Protein AF-X1P2M6-F1 (afdb_monomer_lite)

Organism: NCBI:txid412755

Secondary structure (DSSP, 8-state):
---HHHHHHHTT---TTHHHHHHHHHHHHHHHHHHTT--TTTHHHHTTTBHHHHHHHHHHSTTSS--HHHHHHHHHHHHHTTSS-S-BTGGG------HHHHHHHHHTTSS--SSS---TTTTTSHHHHHHHHHHHHHHHHHHHHHHHHHHTTTS-SSGGGGHHHHHHHHHHH--

Radius of gyration: 18.53 Å; chains: 1; bounding box: 40×42×56 Å

Structure (mmCIF, N/CA/C/O backbone):
data_AF-X1P2M6-F1
#
_entry.id   AF-X1P2M6-F1
#
loop_
_atom_site.group_PDB
_atom_site.id
_atom_site.type_symbol
_atom_site.label_atom_id
_atom_site.label_alt_id
_atom_site.label_comp_id
_atom_site.label_asym_id
_atom_site.label_entity_id
_atom_site.label_seq_id
_atom_site.pdbx_PDB_ins_code
_atom_site.Cartn_x
_atom_site.Cartn_y
_atom_site.Cartn_z
_atom_site.occupancy
_atom_site.B_iso_or_equiv
_atom_site.auth_seq_id
_atom_site.auth_comp_id
_atom_site.auth_asym_id
_atom_site.auth_atom_id
_atom_site.pdbx_PDB_model_num
ATOM 1 N N . THR A 1 1 ? -7.599 13.795 31.840 1.00 40.47 1 THR A N 1
ATOM 2 C CA . THR A 1 1 ? -6.166 13.653 32.187 1.00 40.47 1 THR A CA 1
ATOM 3 C C . THR A 1 1 ? -5.430 13.905 30.901 1.00 40.47 1 THR A C 1
ATOM 5 O O . THR A 1 1 ? -5.280 12.997 30.097 1.00 40.47 1 THR A O 1
ATOM 8 N N . ASP A 1 2 ? -5.144 15.176 30.647 1.00 54.00 2 ASP A N 1
ATOM 9 C CA . ASP A 1 2 ? -4.974 15.712 29.296 1.00 54.00 2 ASP A CA 1
ATOM 10 C C . ASP A 1 2 ? -3.592 16.338 29.163 1.00 54.00 2 ASP A C 1
ATOM 12 O O . ASP A 1 2 ? -3.440 17.555 29.206 1.00 54.00 2 ASP A O 1
ATOM 16 N N . ASP A 1 3 ? -2.580 15.487 28.997 1.00 65.00 3 ASP A N 1
ATOM 17 C CA . ASP A 1 3 ? -1.254 15.926 28.556 1.00 65.00 3 ASP A CA 1
ATOM 18 C C . ASP A 1 3 ? -0.838 15.193 27.266 1.00 65.00 3 ASP A C 1
ATOM 20 O O . ASP A 1 3 ? -0.034 14.251 27.286 1.00 65.00 3 ASP A O 1
ATOM 24 N N . PRO A 1 4 ? -1.407 15.602 26.114 1.00 62.38 4 PRO A N 1
ATOM 25 C CA . PRO A 1 4 ? -1.004 15.095 24.806 1.00 62.38 4 PRO A CA 1
ATOM 26 C C . PRO A 1 4 ? 0.477 15.360 24.521 1.00 62.38 4 PRO A C 1
ATOM 28 O O . PRO A 1 4 ? 1.123 14.596 23.807 1.00 62.38 4 PRO A O 1
ATOM 31 N N . GLU A 1 5 ? 1.027 16.440 25.074 1.00 60.69 5 GLU A N 1
ATOM 32 C CA . GLU A 1 5 ? 2.401 16.867 24.835 1.00 60.69 5 GLU A CA 1
ATOM 33 C C . GLU A 1 5 ? 3.398 15.948 25.557 1.00 60.69 5 GLU A C 1
ATOM 35 O O . GLU A 1 5 ? 4.386 15.507 24.961 1.00 60.69 5 GLU A O 1
ATOM 40 N N . GLY A 1 6 ? 3.078 15.541 26.787 1.00 68.69 6 GLY A N 1
ATOM 41 C CA . GLY A 1 6 ? 3.794 14.511 27.537 1.00 68.69 6 GLY A CA 1
ATOM 42 C C . GLY A 1 6 ? 3.795 13.148 26.840 1.00 68.69 6 GLY A C 1
ATOM 43 O O . GLY A 1 6 ? 4.843 12.500 26.761 1.00 68.69 6 GLY A O 1
ATOM 44 N N . PHE A 1 7 ? 2.668 12.740 26.247 1.00 69.56 7 PHE A N 1
ATOM 45 C CA . PHE A 1 7 ? 2.575 11.497 25.469 1.00 69.56 7 PHE A CA 1
ATOM 46 C C . PHE A 1 7 ? 3.445 11.534 24.202 1.00 69.56 7 PHE A C 1
ATOM 48 O O . PHE A 1 7 ? 4.173 10.588 23.893 1.00 69.56 7 PHE A O 1
ATOM 55 N N . LEU A 1 8 ? 3.438 12.658 23.486 1.00 56.84 8 LEU A N 1
ATOM 56 C CA . LEU A 1 8 ? 4.229 12.837 22.266 1.00 56.84 8 LEU A CA 1
ATOM 57 C C . LEU A 1 8 ? 5.735 12.913 22.556 1.00 56.84 8 LEU A C 1
ATOM 59 O O . LEU A 1 8 ? 6.550 12.430 21.765 1.00 56.84 8 LEU A O 1
ATOM 63 N N . LYS A 1 9 ? 6.113 13.461 23.715 1.00 63.53 9 LYS A N 1
ATOM 64 C CA . LYS A 1 9 ? 7.497 13.472 24.202 1.00 63.53 9 LYS A CA 1
ATOM 65 C C . LYS A 1 9 ? 7.972 12.073 24.603 1.00 63.53 9 LYS A C 1
ATOM 67 O O . LYS A 1 9 ? 9.102 11.711 24.277 1.00 63.53 9 LYS A O 1
ATOM 72 N N . PHE A 1 10 ? 7.110 11.276 25.238 1.00 69.62 10 PHE A N 1
ATOM 73 C CA . PHE A 1 10 ? 7.381 9.871 25.564 1.00 69.62 10 PHE A CA 1
ATOM 74 C C . PHE A 1 10 ? 7.663 9.019 24.313 1.00 69.62 10 PHE A C 1
ATOM 76 O O . PHE A 1 10 ? 8.576 8.199 24.325 1.00 69.62 10 PHE A O 1
ATOM 83 N N . LEU A 1 11 ? 6.965 9.272 23.200 1.00 64.38 11 LEU A N 1
ATOM 84 C CA . LEU A 1 11 ? 7.175 8.577 21.920 1.00 64.38 11 LEU A CA 1
ATOM 85 C C . LEU A 1 11 ? 8.480 8.958 21.181 1.00 64.38 11 LEU A C 1
ATOM 87 O O . LEU A 1 11 ? 8.712 8.491 20.066 1.00 64.38 11 LEU A O 1
ATOM 91 N N . GLY A 1 12 ? 9.348 9.794 21.768 1.00 52.03 12 GLY A N 1
ATOM 92 C CA . GLY A 1 12 ? 10.668 10.116 21.209 1.00 52.03 12 GLY A CA 1
ATOM 93 C C . GLY A 1 12 ? 10.634 11.060 20.001 1.00 52.03 12 GLY A C 1
ATOM 94 O O . GLY A 1 12 ? 11.540 11.047 19.167 1.00 52.03 12 GLY A O 1
ATOM 95 N N . ALA A 1 13 ? 9.593 11.888 19.880 1.00 56.38 13 ALA A N 1
ATOM 96 C CA . ALA A 1 13 ? 9.322 12.663 18.673 1.00 56.38 13 ALA A CA 1
ATOM 97 C C . ALA A 1 13 ? 10.243 13.881 18.424 1.00 56.38 13 ALA A C 1
ATOM 99 O O . ALA A 1 13 ? 10.024 14.583 17.444 1.00 56.38 13 ALA A O 1
ATOM 100 N N . THR A 1 14 ? 11.272 14.185 19.221 1.00 48.62 14 THR A N 1
ATOM 101 C CA . THR A 1 14 ? 11.996 15.476 19.154 1.00 48.62 14 THR A CA 1
ATOM 102 C C . THR A 1 14 ? 13.229 15.502 18.220 1.00 48.62 14 THR A C 1
ATOM 104 O O . THR A 1 14 ? 14.366 15.384 18.669 1.00 48.62 14 THR A O 1
ATOM 107 N N . ARG A 1 15 ? 13.021 15.775 16.914 1.00 52.34 15 ARG A N 1
ATOM 108 C CA . ARG A 1 15 ? 13.985 16.421 15.979 1.00 52.34 15 ARG A CA 1
ATOM 109 C C . ARG A 1 15 ? 13.251 17.359 14.987 1.00 52.34 15 ARG A C 1
ATOM 111 O O . ARG A 1 15 ? 12.636 16.949 14.003 1.00 52.34 15 ARG A O 1
ATOM 118 N N . LEU A 1 16 ? 13.377 18.656 15.264 1.00 51.81 16 LEU A N 1
ATOM 119 C CA . LEU A 1 16 ? 12.367 19.723 15.168 1.00 51.81 16 LEU A CA 1
ATOM 120 C C . LEU A 1 16 ? 11.790 20.165 13.800 1.00 51.81 16 LEU A C 1
ATOM 122 O O . LEU A 1 16 ? 10.883 20.988 13.819 1.00 51.81 16 LEU A O 1
ATOM 126 N N . SER A 1 17 ? 12.189 19.647 12.629 1.00 47.56 17 SER A N 1
ATOM 127 C CA . SER A 1 17 ? 11.537 20.060 11.354 1.00 47.56 17 SER A CA 1
ATOM 128 C C . SER A 1 17 ? 10.546 19.033 10.797 1.00 47.56 17 SER A C 1
ATOM 130 O O . SER A 1 17 ? 9.481 19.400 10.298 1.00 47.56 17 SER A O 1
ATOM 132 N N . GLN A 1 18 ? 10.837 17.735 10.941 1.00 52.25 18 GLN A N 1
ATOM 133 C CA . GLN A 1 18 ? 9.869 16.667 10.662 1.00 52.25 18 GLN A CA 1
ATOM 134 C C . GLN A 1 18 ? 8.918 16.428 11.842 1.00 52.25 18 GLN A C 1
ATOM 136 O O . GLN A 1 18 ? 7.812 15.931 11.630 1.00 52.25 18 GLN A O 1
ATOM 141 N N . THR A 1 19 ? 9.317 16.805 13.063 1.00 57.00 19 THR A N 1
ATOM 142 C CA . THR A 1 19 ? 8.502 16.667 14.277 1.00 57.00 19 THR A CA 1
ATOM 143 C C . THR A 1 19 ? 7.183 17.423 14.189 1.00 57.00 19 THR A C 1
ATOM 145 O O . THR A 1 19 ? 6.156 16.820 14.468 1.00 57.00 19 THR A O 1
ATOM 148 N N . ASN A 1 20 ? 7.175 18.683 13.734 1.00 68.00 20 ASN A N 1
ATOM 149 C CA . ASN A 1 20 ? 5.938 19.477 13.693 1.00 68.00 20 ASN A CA 1
ATOM 150 C C . ASN A 1 20 ? 4.899 18.889 12.730 1.00 68.00 20 ASN A C 1
ATOM 152 O O . ASN A 1 20 ? 3.767 18.658 13.131 1.00 68.00 20 ASN A O 1
ATOM 156 N N . LYS A 1 21 ? 5.295 18.511 11.506 1.00 83.00 21 LYS A N 1
ATOM 157 C CA . LYS A 1 21 ? 4.362 17.888 10.547 1.00 83.00 21 LYS A CA 1
ATOM 158 C C . LYS A 1 21 ? 3.822 16.546 11.037 1.00 83.00 21 LYS A C 1
ATOM 160 O O . LYS A 1 21 ? 2.651 16.250 10.847 1.00 83.00 21 LYS A O 1
ATOM 165 N N . ARG A 1 22 ? 4.667 15.713 11.654 1.00 83.12 22 ARG A N 1
ATOM 166 C CA . ARG A 1 22 ? 4.229 14.419 12.205 1.00 83.12 22 ARG A CA 1
ATOM 167 C C . ARG A 1 22 ? 3.306 14.598 13.408 1.00 83.12 22 ARG A C 1
ATOM 169 O O . ARG A 1 22 ? 2.390 13.802 13.574 1.00 83.12 22 ARG A O 1
ATOM 176 N N . LEU A 1 23 ? 3.536 15.634 14.210 1.00 87.00 23 LEU A N 1
ATOM 177 C CA . LEU A 1 23 ? 2.675 16.007 15.325 1.00 87.00 23 LEU A CA 1
ATOM 178 C C . LEU A 1 23 ? 1.310 16.494 14.825 1.00 87.00 23 LEU A C 1
ATOM 180 O O . LEU A 1 23 ? 0.291 16.055 15.350 1.00 87.00 23 LEU A O 1
ATOM 184 N N . ASP A 1 24 ? 1.282 17.291 13.755 1.00 89.62 24 ASP A N 1
ATOM 185 C CA . ASP A 1 24 ? 0.040 17.686 13.083 1.00 89.62 24 ASP A CA 1
ATOM 186 C C . ASP A 1 24 ? -0.696 16.471 12.506 1.00 89.62 24 ASP A C 1
ATOM 188 O O . ASP A 1 24 ? -1.893 16.319 12.728 1.00 89.62 24 ASP A O 1
ATOM 192 N N . PHE A 1 25 ? 0.013 15.557 11.832 1.00 93.00 25 PHE A N 1
ATOM 193 C CA . PHE A 1 25 ? -0.577 14.317 11.315 1.00 93.00 25 PHE A CA 1
ATOM 194 C C . PHE A 1 25 ? -1.187 13.466 12.431 1.00 93.00 25 PHE A C 1
ATOM 196 O O . PHE A 1 25 ? -2.312 12.992 12.293 1.00 93.00 25 PHE A O 1
ATOM 203 N N . ALA A 1 26 ? -0.470 13.297 13.546 1.00 90.31 26 ALA A N 1
ATOM 204 C CA . ALA A 1 26 ? -0.955 12.549 14.701 1.00 90.31 26 ALA A CA 1
ATOM 205 C C . ALA A 1 26 ? -2.177 13.225 15.340 1.00 90.31 26 ALA A C 1
ATOM 207 O O . ALA A 1 26 ? -3.152 12.547 15.655 1.00 90.31 26 ALA A O 1
ATOM 208 N N . ARG A 1 27 ? -2.156 14.557 15.478 1.00 92.50 27 ARG A N 1
ATOM 209 C CA . ARG A 1 27 ? -3.279 15.341 16.006 1.00 92.50 27 ARG A CA 1
ATOM 210 C C . ARG A 1 27 ? -4.513 15.225 15.116 1.00 92.50 27 ARG A C 1
ATOM 212 O O . ARG A 1 27 ? -5.594 14.955 15.622 1.00 92.50 27 ARG A O 1
ATOM 219 N N . ASN A 1 28 ? -4.355 15.375 13.804 1.00 93.81 28 ASN A N 1
ATOM 220 C CA . ASN A 1 28 ? -5.467 15.255 12.860 1.00 93.81 28 ASN A CA 1
ATOM 221 C C . ASN A 1 28 ? -5.988 13.820 12.793 1.00 93.81 28 ASN A C 1
ATOM 223 O O . ASN A 1 28 ? -7.193 13.617 12.706 1.00 93.81 28 ASN A O 1
ATOM 227 N N . GLY A 1 29 ? -5.102 12.827 12.914 1.00 92.75 29 GLY A N 1
ATOM 228 C CA . GLY A 1 29 ? -5.498 11.431 13.063 1.00 92.75 29 GLY A CA 1
ATOM 229 C C . GLY A 1 29 ? -6.333 11.207 14.320 1.00 92.75 29 GLY A C 1
ATOM 230 O O . GLY A 1 29 ? -7.393 10.600 14.241 1.00 92.75 29 GLY A O 1
ATOM 231 N N . ALA A 1 30 ? -5.914 11.750 15.465 1.00 92.62 30 ALA A N 1
ATOM 232 C CA . ALA A 1 30 ? -6.690 11.675 16.700 1.00 92.62 30 ALA A CA 1
ATOM 233 C C . ALA A 1 30 ? -8.051 12.381 16.569 1.00 92.62 30 ALA A C 1
ATOM 235 O O . ALA A 1 30 ? -9.066 11.814 16.963 1.00 92.62 30 ALA A O 1
ATOM 236 N N . ASN A 1 31 ? -8.095 13.567 15.956 1.00 93.94 31 ASN A N 1
ATOM 237 C CA . ASN A 1 31 ? -9.343 14.292 15.701 1.00 93.94 31 ASN A CA 1
ATOM 238 C C . ASN A 1 31 ? -10.287 13.505 14.790 1.00 93.94 31 ASN A C 1
ATOM 240 O O . ASN A 1 31 ? -11.461 13.386 15.112 1.00 93.94 31 ASN A O 1
ATOM 244 N N . PHE A 1 32 ? -9.775 12.892 13.721 1.00 94.44 32 PHE A N 1
ATOM 245 C CA . PHE A 1 32 ? -10.561 12.016 12.856 1.00 94.44 32 PHE A CA 1
ATOM 246 C C . PHE A 1 32 ? -11.221 10.878 13.647 1.00 94.44 32 PHE A C 1
ATOM 248 O O . PHE A 1 32 ? -12.402 10.598 13.452 1.00 94.44 32 PHE A O 1
ATOM 255 N N . LEU A 1 33 ? -10.495 10.249 14.576 1.00 94.25 33 LEU A N 1
ATOM 256 C CA . LEU A 1 33 ? -11.058 9.210 15.443 1.00 94.25 33 LEU A CA 1
ATOM 257 C C . LEU A 1 33 ? -12.135 9.779 16.389 1.00 94.25 33 LEU A C 1
ATOM 259 O O . LEU A 1 33 ? -13.229 9.224 16.495 1.00 94.25 33 LEU A O 1
ATOM 263 N N . LEU A 1 34 ? -11.852 10.911 17.041 1.00 94.06 34 LEU A N 1
ATOM 264 C CA . LEU A 1 34 ? -12.745 11.542 18.020 1.00 94.06 34 LEU A CA 1
ATOM 265 C C . LEU A 1 34 ? -14.044 12.069 17.394 1.00 94.06 34 LEU A C 1
ATOM 267 O O . LEU A 1 34 ? -15.125 11.815 17.924 1.00 94.06 34 LEU A O 1
ATOM 271 N N . GLU A 1 35 ? -13.954 12.771 16.266 1.00 93.56 35 GLU A N 1
ATOM 272 C CA . GLU A 1 35 ? -15.102 13.343 15.551 1.00 93.56 35 GLU A CA 1
ATOM 273 C C . GLU A 1 35 ? -16.061 12.253 15.061 1.00 93.56 35 GLU A C 1
ATOM 275 O O . GLU A 1 35 ? -17.280 12.413 15.140 1.00 93.56 35 GLU A O 1
ATOM 280 N N . ASN A 1 36 ? -15.515 11.112 14.635 1.00 92.56 36 ASN A N 1
ATOM 281 C CA . ASN A 1 36 ? -16.294 9.954 14.201 1.00 92.56 36 ASN A CA 1
ATOM 282 C C . ASN A 1 36 ? -16.627 8.982 15.351 1.00 92.56 36 ASN A C 1
ATOM 284 O O . ASN A 1 36 ? -17.243 7.945 15.111 1.00 92.56 36 ASN A O 1
ATOM 288 N N . LYS A 1 37 ? -16.266 9.324 16.599 1.00 93.94 37 LYS A N 1
ATOM 289 C CA . LYS A 1 37 ? -16.523 8.539 17.823 1.00 93.94 37 LYS A CA 1
ATOM 290 C C . LYS A 1 37 ? -16.073 7.079 17.719 1.00 93.94 37 LYS A C 1
ATOM 292 O O . LYS A 1 37 ? -16.786 6.175 18.154 1.00 93.94 37 LYS A O 1
ATOM 297 N N . LEU A 1 38 ? -14.901 6.860 17.139 1.00 93.19 38 LEU A N 1
ATOM 298 C CA . LEU A 1 38 ? -14.364 5.535 16.854 1.00 93.19 38 LEU A CA 1
ATOM 299 C C . LEU A 1 38 ? -12.931 5.405 17.372 1.00 93.19 38 LEU A C 1
ATOM 301 O O . LEU A 1 38 ? -12.212 6.392 17.516 1.00 93.19 38 LEU A O 1
ATOM 305 N N . SER A 1 39 ? -12.505 4.184 17.676 1.00 90.44 39 SER A N 1
ATOM 306 C CA . SER A 1 39 ? -11.095 3.864 17.888 1.00 90.44 39 SER A CA 1
ATOM 307 C C . SER A 1 39 ? -10.443 3.420 16.574 1.00 90.44 39 SER A C 1
ATOM 309 O O . SER A 1 39 ? -11.111 3.193 15.565 1.00 90.44 39 SER A O 1
ATOM 311 N N . ALA A 1 40 ? -9.114 3.280 16.560 1.00 86.38 40 ALA A N 1
ATOM 312 C CA . ALA A 1 40 ? -8.399 2.865 15.353 1.00 86.38 40 ALA A CA 1
ATOM 313 C C . ALA A 1 40 ? -8.818 1.469 14.848 1.00 86.38 40 ALA A C 1
ATOM 315 O O . ALA A 1 40 ? -8.760 1.219 13.645 1.00 86.38 40 ALA A O 1
ATOM 316 N N . VAL A 1 41 ? -9.254 0.567 15.738 1.00 91.81 41 VAL A N 1
ATOM 317 C CA . VAL A 1 41 ? -9.722 -0.769 15.336 1.00 91.81 41 VAL A CA 1
ATOM 318 C C . VAL A 1 41 ? -11.103 -0.717 14.676 1.00 91.81 41 VAL A C 1
ATOM 320 O O . VAL A 1 41 ? -11.336 -1.463 13.729 1.00 91.81 41 VAL A O 1
ATOM 323 N N . ASP A 1 42 ? -11.946 0.242 15.069 1.00 94.94 42 ASP A N 1
ATOM 324 C CA . ASP A 1 42 ? -13.328 0.400 14.589 1.00 94.94 42 ASP A CA 1
ATOM 325 C C . ASP A 1 42 ? -13.417 1.053 13.195 1.00 94.94 42 ASP A C 1
ATOM 327 O O . ASP A 1 42 ? -14.494 1.133 12.602 1.00 94.94 42 ASP A O 1
ATOM 331 N N . ILE A 1 43 ? -12.295 1.529 12.636 1.00 96.31 43 ILE A N 1
ATOM 332 C CA . ILE A 1 43 ? -12.252 2.144 11.296 1.00 96.31 43 ILE A CA 1
ATOM 333 C C . ILE A 1 43 ? -12.826 1.189 10.239 1.00 96.31 43 ILE A C 1
ATOM 335 O O . ILE A 1 43 ? -13.554 1.628 9.346 1.00 96.31 43 ILE A O 1
ATOM 339 N N . ALA A 1 44 ? -12.528 -0.112 10.334 1.00 96.94 44 ALA A N 1
ATOM 340 C CA . ALA A 1 44 ? -13.065 -1.095 9.397 1.00 96.94 44 ALA A CA 1
ATOM 341 C C . ALA A 1 44 ? -14.598 -1.156 9.456 1.00 96.94 44 ALA A C 1
ATOM 343 O O . ALA A 1 44 ? -15.242 -1.113 8.407 1.00 96.94 44 ALA A O 1
ATOM 344 N N . ASP A 1 45 ? -15.187 -1.178 10.654 1.00 96.38 45 ASP A N 1
ATOM 345 C CA . ASP A 1 45 ? -16.642 -1.169 10.842 1.00 96.38 45 ASP A CA 1
ATOM 346 C C . ASP A 1 45 ? -17.276 0.108 10.290 1.00 96.38 45 ASP A C 1
ATOM 348 O O . ASP A 1 45 ? -18.253 0.046 9.537 1.00 96.38 45 ASP A O 1
ATOM 352 N N . TYR A 1 46 ? -16.676 1.262 10.592 1.00 96.88 46 TYR A N 1
ATOM 353 C CA . TYR A 1 46 ? -17.140 2.566 10.121 1.00 96.88 46 TYR A CA 1
ATOM 354 C C . TYR A 1 46 ? -17.241 2.632 8.589 1.00 96.88 46 TYR A C 1
ATOM 356 O O . TYR A 1 46 ? -18.227 3.123 8.035 1.00 96.88 46 TYR A O 1
ATOM 364 N N . PHE A 1 47 ? -16.270 2.045 7.889 1.00 97.25 47 PHE A N 1
ATOM 365 C CA . PHE A 1 47 ? -16.254 1.948 6.428 1.00 97.25 47 PHE A CA 1
ATOM 366 C C . PHE A 1 47 ? -16.872 0.647 5.886 1.00 97.25 47 PHE A C 1
ATOM 368 O O . PHE A 1 47 ? -16.605 0.261 4.747 1.00 97.25 47 PHE A O 1
ATOM 375 N N . LYS A 1 48 ? -17.737 -0.028 6.659 1.00 97.25 48 LYS A N 1
ATOM 376 C CA . LYS A 1 48 ? -18.498 -1.228 6.241 1.00 97.25 48 LYS A CA 1
ATOM 377 C C . LYS A 1 48 ? -17.617 -2.380 5.742 1.00 97.25 48 LYS A C 1
ATOM 379 O O . LYS A 1 48 ? -18.029 -3.145 4.859 1.00 97.25 48 LYS A O 1
ATOM 384 N N . HIS A 1 49 ? -16.423 -2.486 6.321 1.00 97.56 49 HIS A N 1
ATOM 385 C CA . HIS A 1 49 ? -15.364 -3.426 5.967 1.00 97.56 49 HIS A CA 1
ATOM 386 C C . HIS A 1 49 ? -14.927 -3.307 4.504 1.00 97.56 49 HIS A C 1
ATOM 388 O 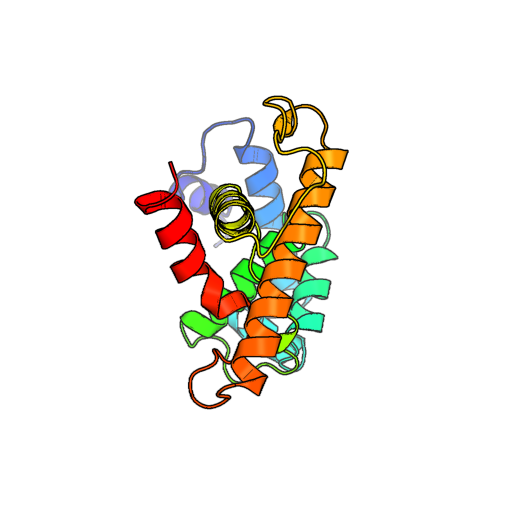O . HIS A 1 49 ? -14.523 -4.296 3.910 1.00 97.56 49 HIS A O 1
ATOM 394 N N . ASP A 1 50 ? -15.016 -2.130 3.885 1.00 98.50 50 ASP A N 1
ATOM 395 C CA . ASP A 1 50 ? -14.585 -1.926 2.501 1.00 98.50 50 ASP A CA 1
ATOM 396 C C . ASP A 1 50 ? -13.190 -1.292 2.441 1.00 98.50 50 ASP A C 1
ATOM 398 O O . ASP A 1 50 ? -12.994 -0.139 2.827 1.00 98.50 50 ASP A O 1
ATOM 402 N N . ALA A 1 51 ? -12.211 -2.042 1.932 1.00 98.19 51 ALA A N 1
ATOM 403 C CA . ALA A 1 51 ? -10.821 -1.603 1.873 1.00 98.19 51 ALA A CA 1
ATOM 404 C C . ALA A 1 51 ? -10.627 -0.334 1.023 1.00 98.19 51 ALA A C 1
ATOM 406 O O . ALA A 1 51 ? -9.776 0.497 1.344 1.00 98.19 51 ALA A O 1
ATOM 407 N N . VAL A 1 52 ? -11.423 -0.154 -0.036 1.00 98.12 52 VAL A N 1
ATOM 408 C CA . VAL A 1 52 ? -11.359 1.032 -0.899 1.00 98.12 52 VAL A CA 1
ATOM 409 C C . VAL A 1 52 ? -11.905 2.249 -0.162 1.00 98.12 52 VAL A C 1
ATOM 411 O O . VAL A 1 52 ? -11.263 3.297 -0.171 1.00 98.12 52 VAL A O 1
ATOM 414 N N . LEU A 1 53 ? -13.028 2.101 0.547 1.00 98.25 53 LEU A N 1
ATOM 415 C CA . LEU A 1 53 ? -13.592 3.196 1.342 1.00 98.25 53 LEU A CA 1
ATOM 416 C C . LEU A 1 53 ? -12.675 3.594 2.503 1.00 98.25 53 LEU A C 1
ATOM 418 O O . LEU A 1 53 ? -12.505 4.786 2.746 1.00 98.25 53 LEU A O 1
ATOM 422 N N . ILE A 1 54 ? -12.037 2.625 3.172 1.00 98.00 54 ILE A N 1
ATOM 423 C CA . ILE A 1 54 ? -11.030 2.906 4.208 1.00 98.00 54 ILE A CA 1
ATOM 424 C C . ILE A 1 54 ? -9.876 3.711 3.605 1.00 98.00 54 ILE A C 1
ATOM 426 O O . ILE A 1 54 ? -9.499 4.751 4.144 1.00 98.00 54 ILE A O 1
ATOM 430 N N . ARG A 1 55 ? -9.319 3.257 2.474 1.00 97.69 55 ARG A N 1
ATOM 431 C CA . ARG A 1 55 ? -8.205 3.936 1.800 1.00 97.69 55 ARG A CA 1
ATOM 432 C C . ARG A 1 55 ? -8.572 5.372 1.452 1.00 97.69 55 ARG A C 1
ATOM 434 O O . ARG A 1 55 ? -7.826 6.288 1.789 1.00 97.69 55 ARG A O 1
ATOM 441 N N . ASP A 1 56 ? -9.707 5.561 0.789 1.00 97.50 56 ASP A N 1
ATOM 442 C CA . ASP A 1 56 ? -10.140 6.871 0.318 1.00 97.50 56 ASP A CA 1
ATOM 443 C C . ASP A 1 56 ? -10.483 7.788 1.501 1.00 97.50 56 ASP A C 1
ATOM 445 O O . ASP A 1 56 ? -10.129 8.964 1.485 1.00 97.50 56 ASP A O 1
ATOM 449 N N . GLY A 1 57 ? -11.074 7.247 2.571 1.00 96.44 57 GLY A N 1
ATOM 450 C CA . GLY A 1 57 ? -11.306 7.963 3.824 1.00 96.44 57 GLY A CA 1
ATOM 451 C C . GLY A 1 57 ? -10.013 8.467 4.465 1.00 96.44 57 GLY A C 1
ATOM 452 O O . GLY A 1 57 ? -9.923 9.640 4.815 1.00 96.44 57 GLY A O 1
ATOM 453 N N . LEU A 1 58 ? -8.984 7.618 4.557 1.00 96.06 58 LEU A N 1
ATOM 454 C CA . LEU A 1 58 ? -7.680 7.993 5.115 1.00 96.06 58 LEU A CA 1
ATOM 455 C C . LEU A 1 58 ? -6.941 9.021 4.248 1.00 96.06 58 LEU A C 1
ATOM 457 O O . LEU A 1 58 ? -6.324 9.937 4.785 1.00 96.06 58 LEU A O 1
ATOM 461 N N . VAL A 1 59 ? -6.983 8.869 2.920 1.00 95.94 59 VAL A N 1
ATOM 462 C CA . VAL A 1 59 ? -6.302 9.768 1.970 1.00 95.94 59 VAL A CA 1
ATOM 463 C C . VAL A 1 59 ? -6.972 11.140 1.906 1.00 95.94 59 VAL A C 1
ATOM 465 O O . VAL A 1 59 ? -6.279 12.152 1.827 1.00 95.94 59 VAL A O 1
ATOM 468 N N . ASN A 1 60 ? -8.305 11.184 1.948 1.00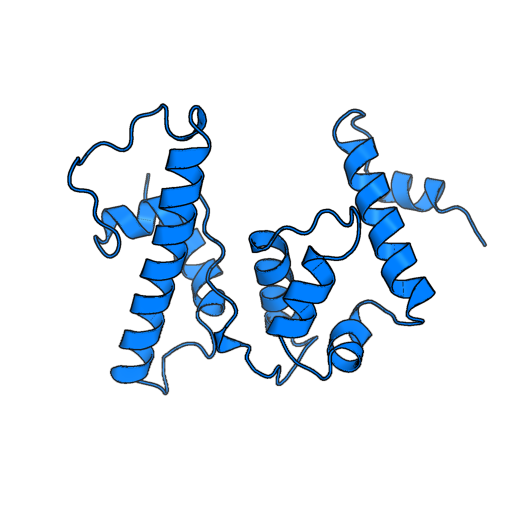 95.56 60 ASN A N 1
ATOM 469 C CA . ASN A 1 60 ? -9.061 12.434 1.871 1.00 95.56 60 ASN A CA 1
ATOM 470 C C . ASN A 1 60 ? -9.162 13.152 3.222 1.00 95.56 60 ASN A C 1
ATOM 472 O O . ASN A 1 60 ? -9.553 14.321 3.262 1.00 95.56 60 ASN A O 1
ATOM 476 N N . ALA A 1 61 ? -8.813 12.483 4.325 1.00 92.94 61 ALA A N 1
ATOM 477 C CA . ALA A 1 61 ? -8.824 13.106 5.633 1.00 92.94 61 ALA A CA 1
ATOM 478 C C . ALA A 1 61 ? -7.774 14.235 5.716 1.00 92.94 61 ALA A C 1
ATOM 480 O O . ALA A 1 61 ? -6.596 14.023 5.390 1.00 92.94 61 ALA A O 1
ATOM 481 N N . PRO A 1 62 ? -8.163 15.446 6.159 1.00 89.19 62 PRO A N 1
ATOM 482 C CA . PRO A 1 62 ? -7.298 16.614 6.081 1.00 89.19 62 PRO A CA 1
ATOM 483 C C . PRO A 1 62 ? -6.007 16.423 6.872 1.00 89.19 62 PRO A C 1
ATOM 485 O O . PRO A 1 62 ? -6.021 16.246 8.088 1.00 89.19 62 PRO A O 1
ATOM 488 N N . ASN A 1 63 ? -4.872 16.512 6.175 1.00 89.62 63 ASN A N 1
ATOM 489 C CA . ASN A 1 63 ? -3.548 16.597 6.787 1.00 89.62 63 ASN A CA 1
ATOM 490 C C . ASN A 1 63 ? -3.274 15.488 7.835 1.00 89.62 63 ASN A C 1
ATOM 492 O O . ASN A 1 63 ? -2.642 15.744 8.857 1.00 89.62 63 ASN A O 1
ATOM 496 N N . MET A 1 64 ? -3.734 14.254 7.584 1.00 92.06 64 MET A N 1
ATOM 497 C CA . MET A 1 64 ? -3.414 13.062 8.396 1.00 92.06 64 MET A CA 1
ATOM 498 C C . MET A 1 64 ? -2.110 12.368 7.970 1.00 92.06 64 MET A C 1
ATOM 500 O O . MET A 1 64 ? -1.689 11.377 8.563 1.00 92.06 64 MET A O 1
ATOM 504 N N . GLY A 1 65 ? -1.451 12.871 6.923 1.00 90.38 65 GLY A N 1
ATOM 505 C CA . GLY A 1 65 ? -0.179 12.328 6.442 1.00 90.38 65 GLY A CA 1
ATOM 506 C C . GLY A 1 65 ? -0.292 11.024 5.650 1.00 90.38 65 GLY A C 1
ATOM 507 O O . GLY A 1 65 ? 0.745 10.425 5.331 1.00 90.38 65 GLY A O 1
ATOM 508 N N . TYR A 1 66 ? -1.514 10.600 5.317 1.00 92.62 66 TYR A N 1
ATOM 509 C CA . TYR A 1 66 ? -1.788 9.498 4.404 1.00 92.62 66 TYR A CA 1
ATOM 510 C C . TYR A 1 66 ? -1.777 9.984 2.956 1.00 92.62 66 TYR A C 1
ATOM 512 O O . TYR A 1 66 ? -2.582 10.808 2.544 1.00 92.62 66 TYR A O 1
ATOM 520 N N . GLY A 1 67 ? -0.856 9.430 2.172 1.00 91.56 67 GLY A N 1
ATOM 521 C CA . GLY A 1 67 ? -1.023 9.316 0.726 1.00 91.56 67 GLY A CA 1
ATOM 522 C C . GLY A 1 67 ? -1.462 7.896 0.374 1.00 91.56 67 GLY A C 1
ATOM 523 O O . GLY A 1 67 ? -1.405 7.004 1.226 1.00 91.56 67 GLY A O 1
ATOM 524 N N . PHE A 1 68 ? -1.820 7.668 -0.889 1.00 91.38 68 PHE A N 1
ATOM 525 C CA . PHE A 1 68 ? -2.326 6.382 -1.387 1.00 91.38 68 PHE A CA 1
ATOM 526 C C . PHE A 1 68 ? -1.459 5.188 -0.955 1.00 91.38 68 PHE A C 1
ATOM 528 O O . PHE A 1 68 ? -1.952 4.217 -0.385 1.00 91.38 68 PHE A O 1
ATOM 535 N N . LYS A 1 69 ? -0.133 5.316 -1.112 1.00 90.56 69 LYS A N 1
ATOM 536 C CA . LYS A 1 69 ? 0.847 4.307 -0.689 1.00 90.56 69 LYS A CA 1
ATOM 537 C C . LYS A 1 69 ? 0.734 3.956 0.797 1.00 90.56 69 LYS A C 1
ATOM 539 O O . LYS A 1 69 ? 0.658 2.785 1.153 1.00 90.56 69 LYS A O 1
ATOM 544 N N . LYS A 1 70 ? 0.729 4.963 1.674 1.00 92.69 70 LYS A N 1
ATOM 545 C CA . LYS A 1 70 ? 0.684 4.747 3.128 1.00 92.69 70 LYS A CA 1
ATOM 546 C C . LYS A 1 70 ? -0.650 4.164 3.575 1.00 92.69 70 LYS A C 1
ATOM 548 O O . LYS A 1 70 ? -0.659 3.340 4.480 1.00 92.69 70 LYS A O 1
ATOM 553 N N . ALA A 1 71 ? -1.748 4.572 2.940 1.00 95.56 71 ALA A N 1
ATOM 554 C CA . ALA A 1 71 ? -3.066 4.023 3.228 1.00 95.56 71 ALA A CA 1
ATOM 555 C C . ALA A 1 71 ? -3.121 2.530 2.864 1.00 95.56 71 ALA A C 1
ATOM 557 O O . ALA A 1 71 ? -3.518 1.718 3.694 1.00 95.56 71 ALA A O 1
ATOM 558 N N . ASN A 1 72 ? -2.612 2.151 1.686 1.00 95.38 72 ASN A N 1
ATOM 559 C CA . ASN A 1 72 ? -2.515 0.745 1.285 1.00 95.38 72 ASN A CA 1
ATOM 560 C C . ASN A 1 72 ? -1.633 -0.074 2.239 1.00 95.38 72 ASN A C 1
ATOM 562 O O . ASN A 1 72 ? -2.028 -1.166 2.640 1.00 95.38 72 ASN A O 1
ATOM 566 N N . MET A 1 73 ? -0.467 0.456 2.635 1.00 94.50 73 MET A N 1
ATOM 567 C CA . MET A 1 73 ? 0.412 -0.206 3.610 1.00 94.50 73 MET A CA 1
ATOM 568 C C . MET A 1 73 ? -0.291 -0.414 4.953 1.00 94.50 73 MET A C 1
ATOM 570 O O . MET A 1 73 ? -0.231 -1.507 5.502 1.00 94.50 73 MET A O 1
ATOM 574 N N . PHE A 1 74 ? -0.994 0.603 5.455 1.00 95.44 74 PHE A N 1
ATOM 575 C CA . PHE A 1 74 ? -1.718 0.503 6.717 1.00 95.44 74 PHE A CA 1
ATOM 576 C C . PHE A 1 74 ? -2.832 -0.549 6.657 1.00 95.44 74 PHE A C 1
ATOM 578 O O . PHE A 1 74 ? -2.890 -1.418 7.519 1.00 95.44 74 PHE A O 1
ATOM 585 N N . ILE A 1 75 ? -3.657 -0.545 5.604 1.00 96.88 75 ILE A N 1
ATOM 586 C CA . ILE A 1 75 ? -4.717 -1.551 5.418 1.00 96.88 75 ILE A CA 1
ATOM 587 C C . ILE A 1 75 ? -4.122 -2.962 5.326 1.00 96.88 75 ILE A C 1
ATOM 589 O O . ILE A 1 75 ? -4.608 -3.880 5.986 1.00 96.88 75 ILE A O 1
ATOM 593 N N . ARG A 1 76 ? -3.046 -3.140 4.548 1.00 95.62 76 ARG A N 1
ATOM 594 C CA . ARG A 1 76 ? -2.312 -4.411 4.452 1.00 95.62 76 ARG A CA 1
ATOM 595 C C . ARG A 1 76 ? -1.859 -4.891 5.829 1.00 95.62 76 ARG A C 1
ATOM 597 O O . ARG A 1 76 ? -2.021 -6.073 6.120 1.00 95.62 76 ARG A O 1
ATOM 604 N N . ASP A 1 77 ? -1.290 -4.003 6.640 1.00 95.12 77 ASP A N 1
ATOM 605 C CA . ASP A 1 77 ? -0.741 -4.339 7.956 1.00 95.12 77 ASP A CA 1
ATOM 606 C C . ASP A 1 77 ? -1.844 -4.722 8.944 1.00 95.12 77 ASP A C 1
ATOM 608 O O . ASP A 1 77 ? -1.724 -5.737 9.623 1.00 95.12 77 ASP A O 1
ATOM 612 N N . MET A 1 78 ? -2.966 -4.000 8.951 1.00 96.38 78 MET A N 1
ATOM 613 C CA . MET A 1 78 ? -4.115 -4.330 9.801 1.00 96.38 78 MET A CA 1
ATOM 614 C C . MET A 1 78 ? -4.724 -5.697 9.467 1.00 96.38 78 MET A C 1
ATOM 616 O O . MET A 1 78 ? -5.110 -6.435 10.373 1.00 96.38 78 MET A O 1
ATOM 620 N N . VAL A 1 79 ? -4.763 -6.070 8.184 1.00 95.50 79 VAL A N 1
ATOM 621 C CA . VAL A 1 79 ? -5.155 -7.426 7.766 1.00 95.50 79 VAL A CA 1
ATOM 622 C C . VAL A 1 79 ? -4.072 -8.447 8.121 1.00 95.50 79 VAL A C 1
ATOM 624 O O . VAL A 1 79 ? -4.381 -9.557 8.533 1.00 95.50 79 VAL A O 1
ATOM 627 N N . ALA A 1 80 ? -2.790 -8.101 7.973 1.00 93.31 80 ALA A N 1
ATOM 628 C CA . ALA A 1 80 ? -1.685 -9.010 8.271 1.00 93.31 80 ALA A CA 1
ATOM 629 C C . ALA A 1 80 ? -1.531 -9.345 9.752 1.00 93.31 80 ALA A C 1
ATOM 631 O O . ALA A 1 80 ? -1.035 -10.424 10.065 1.00 93.31 80 ALA A O 1
ATOM 632 N N . PHE A 1 81 ? -1.940 -8.432 10.626 1.00 94.31 81 PHE A N 1
ATOM 633 C CA . PHE A 1 81 ? -1.968 -8.620 12.070 1.00 94.31 81 PHE A CA 1
ATOM 634 C C . PHE A 1 81 ? -3.307 -9.176 12.574 1.00 94.31 81 PHE A C 1
ATOM 636 O O . PHE A 1 81 ? -3.548 -9.152 13.777 1.00 94.31 81 PHE A O 1
ATOM 643 N N . ASP A 1 82 ? -4.179 -9.641 11.671 1.00 94.81 82 ASP A N 1
ATOM 644 C CA . ASP A 1 82 ? -5.503 -10.198 11.972 1.00 94.81 82 ASP A CA 1
ATOM 645 C C . ASP A 1 82 ? -6.442 -9.247 12.743 1.00 94.81 82 ASP A C 1
ATOM 647 O O . ASP A 1 82 ? -7.438 -9.688 13.323 1.00 94.81 82 ASP A O 1
ATOM 651 N N . VAL A 1 83 ? -6.165 -7.935 12.711 1.00 96.62 83 VAL A N 1
ATOM 652 C CA . VAL A 1 83 ? -6.993 -6.898 13.348 1.00 96.62 83 VAL A CA 1
ATOM 653 C C . VAL A 1 83 ? -8.235 -6.611 12.509 1.00 96.62 83 VAL A C 1
ATOM 655 O O . VAL A 1 83 ? -9.333 -6.492 13.046 1.00 96.62 83 VAL A O 1
ATOM 658 N N . TRP A 1 84 ? -8.075 -6.519 11.187 1.00 96.25 84 TRP A N 1
ATOM 659 C CA . TRP A 1 84 ? -9.183 -6.352 10.246 1.00 96.25 84 TRP A CA 1
ATOM 660 C C . TRP A 1 84 ? -9.336 -7.603 9.396 1.00 96.25 84 TRP A C 1
ATOM 662 O O . TRP A 1 84 ? -8.490 -7.915 8.560 1.00 96.25 84 TRP A O 1
ATOM 672 N N . GLN A 1 85 ? -10.434 -8.319 9.600 1.00 93.00 85 GLN A N 1
ATOM 673 C CA . GLN A 1 85 ? -10.708 -9.576 8.914 1.00 93.00 85 GLN A CA 1
ATOM 674 C C . GLN A 1 85 ? -11.813 -9.381 7.876 1.00 93.00 85 GLN A C 1
ATOM 676 O O . GLN A 1 85 ? -12.729 -8.594 8.079 1.00 93.00 85 GLN A O 1
ATOM 681 N N . ASN A 1 86 ? -11.750 -10.135 6.776 1.00 91.69 86 ASN A N 1
ATOM 682 C CA . ASN A 1 86 ? -12.804 -10.187 5.753 1.00 91.69 86 ASN A CA 1
ATOM 683 C C . ASN A 1 86 ? -13.145 -8.839 5.087 1.00 91.69 86 ASN A C 1
ATOM 685 O O . ASN A 1 86 ? -14.303 -8.589 4.743 1.00 91.69 86 ASN A O 1
ATOM 689 N N . LEU A 1 87 ? -12.140 -7.987 4.851 1.00 97.25 87 LEU A N 1
ATOM 690 C CA . LEU A 1 87 ? -12.346 -6.743 4.110 1.00 97.25 87 LEU A CA 1
ATOM 691 C C . LEU A 1 87 ? -12.819 -7.016 2.670 1.00 97.25 87 LEU A C 1
ATOM 693 O O . LEU A 1 87 ? -12.173 -7.726 1.896 1.00 97.25 87 LEU A O 1
ATOM 697 N N . LYS A 1 88 ? -13.934 -6.395 2.292 1.00 98.06 88 LYS A N 1
ATOM 698 C CA . LYS A 1 88 ? -14.428 -6.303 0.917 1.00 98.06 88 LYS A CA 1
ATOM 699 C C . LYS A 1 88 ? -13.450 -5.495 0.074 1.00 98.06 88 LYS A C 1
ATOM 701 O O . LYS A 1 88 ? -12.822 -4.558 0.567 1.00 98.06 88 LYS A O 1
ATOM 706 N N . ASN A 1 89 ? -13.358 -5.845 -1.208 1.00 98.00 89 ASN A N 1
ATOM 707 C CA . ASN A 1 89 ? -12.504 -5.163 -2.183 1.00 98.00 89 ASN A CA 1
ATOM 708 C C . ASN A 1 89 ? -11.023 -5.098 -1.759 1.00 98.00 89 ASN A C 1
ATOM 710 O O . ASN A 1 89 ? -10.285 -4.212 -2.188 1.00 98.00 89 ASN A O 1
ATOM 714 N N . PHE A 1 90 ? -10.567 -6.021 -0.901 1.00 97.56 90 PHE A N 1
ATOM 715 C CA . PHE A 1 90 ? -9.180 -6.040 -0.433 1.00 97.56 90 PHE A CA 1
ATOM 716 C C . PHE A 1 90 ? -8.183 -6.315 -1.565 1.00 97.56 90 PHE A C 1
ATOM 718 O O . PHE A 1 90 ? -7.040 -5.866 -1.521 1.00 97.56 90 PHE A O 1
ATOM 725 N N . ASP A 1 91 ? -8.623 -6.982 -2.626 1.00 96.62 91 ASP A N 1
ATOM 726 C CA . ASP A 1 91 ? -7.878 -7.168 -3.867 1.00 96.62 91 ASP A CA 1
ATOM 727 C C . ASP A 1 91 ? -7.624 -5.872 -4.660 1.00 96.62 91 ASP A C 1
ATOM 729 O O . ASP A 1 91 ? -6.768 -5.831 -5.550 1.00 96.62 91 ASP A O 1
ATOM 733 N N . GLN A 1 92 ? -8.305 -4.783 -4.306 1.00 97.31 92 GLN A N 1
ATOM 734 C CA . GLN A 1 92 ? -8.053 -3.449 -4.849 1.00 97.31 92 GLN A CA 1
ATOM 735 C C . GLN A 1 92 ? -6.911 -2.713 -4.131 1.00 97.31 92 GLN A C 1
ATOM 737 O O . GLN A 1 92 ? -6.559 -1.599 -4.521 1.00 97.31 92 GLN A O 1
ATOM 742 N N . ILE A 1 93 ? -6.297 -3.328 -3.116 1.00 97.38 93 ILE A N 1
ATOM 743 C CA . ILE A 1 93 ? -5.128 -2.785 -2.420 1.00 97.38 93 ILE A CA 1
ATOM 744 C C . ILE A 1 93 ? -3.851 -3.302 -3.086 1.00 97.38 93 ILE A C 1
ATOM 746 O O . ILE A 1 93 ? -3.503 -4.476 -2.987 1.00 97.38 93 ILE A O 1
ATOM 750 N N . ASP A 1 94 ? -3.156 -2.406 -3.784 1.00 95.81 94 ASP A N 1
ATOM 751 C CA . ASP A 1 94 ? -1.932 -2.712 -4.528 1.0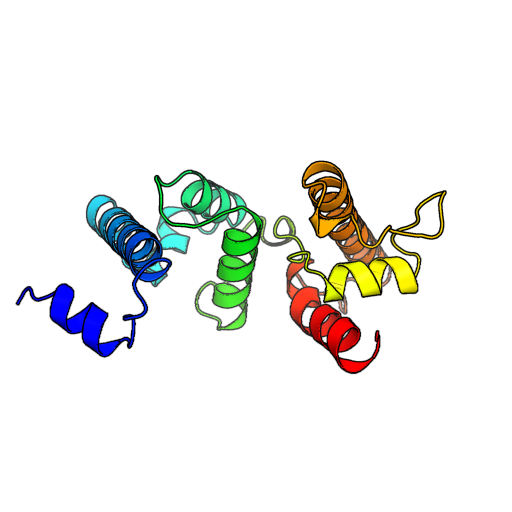0 95.81 94 ASP A CA 1
ATOM 752 C C . ASP A 1 94 ? -0.686 -2.849 -3.650 1.00 95.81 94 ASP A C 1
ATOM 754 O O . ASP A 1 94 ? -0.622 -2.326 -2.534 1.00 95.81 94 ASP A O 1
ATOM 758 N N . VAL A 1 95 ? 0.335 -3.515 -4.203 1.00 93.81 95 VAL A N 1
ATOM 759 C CA . VAL A 1 95 ? 1.708 -3.490 -3.673 1.00 93.81 95 VAL A CA 1
ATOM 760 C C . VAL A 1 95 ? 2.170 -2.040 -3.549 1.00 93.81 95 VAL A C 1
ATOM 762 O O . VAL A 1 95 ? 2.063 -1.262 -4.500 1.00 93.81 95 VAL A O 1
ATOM 765 N N . ALA A 1 96 ? 2.695 -1.672 -2.381 1.00 89.50 96 ALA A N 1
ATOM 766 C CA . ALA A 1 96 ? 3.243 -0.347 -2.164 1.00 89.50 96 ALA A CA 1
ATOM 767 C C . ALA A 1 96 ? 4.593 -0.230 -2.879 1.00 89.50 96 ALA A C 1
ATOM 769 O O . ALA A 1 96 ? 5.613 -0.702 -2.389 1.00 89.50 96 ALA A O 1
ATOM 770 N N . SER A 1 97 ? 4.605 0.429 -4.035 1.00 84.12 97 SER A N 1
ATOM 771 C CA . SER A 1 97 ? 5.836 0.615 -4.796 1.00 84.12 97 SER A CA 1
ATOM 772 C C . SER A 1 97 ? 6.834 1.503 -4.032 1.00 84.12 97 SER A C 1
ATOM 774 O O . SER A 1 97 ? 6.495 2.522 -3.428 1.00 84.12 97 SER A O 1
ATOM 776 N N . ASP A 1 98 ? 8.078 1.049 -3.969 1.00 84.62 98 ASP A N 1
ATOM 777 C CA . ASP A 1 98 ? 9.252 1.680 -3.380 1.00 84.62 98 ASP A CA 1
ATOM 778 C C . ASP A 1 98 ? 10.477 1.361 -4.247 1.00 84.62 98 ASP A C 1
ATOM 780 O O . ASP A 1 98 ? 10.399 0.587 -5.200 1.00 84.62 98 ASP A O 1
ATOM 784 N N . ILE A 1 99 ? 11.638 1.927 -3.914 1.00 84.75 99 ILE A N 1
ATOM 785 C CA . ILE A 1 99 ? 12.845 1.713 -4.720 1.00 84.75 99 ILE A CA 1
ATOM 786 C C . ILE A 1 99 ? 13.205 0.225 -4.891 1.00 84.75 99 ILE A C 1
ATOM 788 O O . ILE A 1 99 ? 13.677 -0.163 -5.956 1.00 84.75 99 ILE A O 1
ATOM 792 N N . ASN A 1 100 ? 12.953 -0.625 -3.891 1.00 88.12 100 ASN A N 1
ATOM 793 C CA . ASN A 1 100 ? 13.312 -2.044 -3.934 1.00 88.12 100 ASN A CA 1
ATOM 794 C C . ASN A 1 100 ? 12.361 -2.829 -4.844 1.00 88.12 100 ASN A C 1
ATOM 796 O O . ASN A 1 100 ? 12.798 -3.615 -5.683 1.00 88.12 100 ASN A O 1
ATOM 800 N N . THR A 1 101 ? 11.061 -2.584 -4.711 1.00 90.31 101 THR A N 1
ATOM 801 C CA . THR A 1 101 ? 10.019 -3.212 -5.533 1.00 90.31 101 THR A CA 1
ATOM 802 C C . THR A 1 101 ? 10.058 -2.717 -6.983 1.00 90.31 101 THR A C 1
ATOM 804 O O . THR A 1 101 ? 9.860 -3.523 -7.892 1.00 90.31 101 THR A O 1
ATOM 807 N N . MET A 1 102 ? 10.399 -1.444 -7.227 1.00 89.38 102 MET A N 1
ATOM 808 C CA . MET A 1 102 ? 10.644 -0.897 -8.572 1.00 89.38 102 MET A CA 1
ATOM 809 C C . MET A 1 102 ? 11.879 -1.528 -9.222 1.00 89.38 102 MET A C 1
ATOM 811 O O . MET A 1 102 ? 11.804 -2.006 -10.354 1.00 89.38 102 MET A O 1
ATOM 815 N N . LYS A 1 103 ? 13.015 -1.571 -8.506 1.00 87.75 103 LYS A N 1
ATOM 816 C CA . LYS A 1 103 ? 14.244 -2.231 -8.982 1.00 87.75 103 LYS A CA 1
ATOM 817 C C . LYS A 1 103 ? 13.970 -3.675 -9.376 1.00 87.75 103 LYS A C 1
ATOM 819 O O . LYS A 1 103 ? 14.373 -4.107 -10.456 1.00 87.75 103 LYS A O 1
ATOM 824 N N . LEU A 1 104 ? 13.269 -4.404 -8.510 1.00 91.94 104 LEU A N 1
ATOM 825 C CA . LEU A 1 104 ? 12.910 -5.789 -8.762 1.00 91.94 104 LEU A CA 1
ATOM 826 C C . LEU A 1 104 ? 12.022 -5.913 -10.007 1.00 91.94 104 LEU A C 1
ATOM 828 O O . LEU A 1 104 ? 12.324 -6.743 -10.857 1.00 91.94 104 LEU A O 1
ATOM 832 N N . ALA A 1 105 ? 11.000 -5.063 -10.163 1.00 92.81 105 ALA A N 1
ATOM 833 C CA . ALA A 1 105 ? 10.099 -5.091 -11.319 1.00 92.81 105 ALA A CA 1
ATOM 834 C C . ALA A 1 105 ? 10.832 -4.908 -12.660 1.00 92.81 105 ALA A C 1
ATOM 836 O O . ALA A 1 105 ? 10.510 -5.557 -13.657 1.00 92.81 105 ALA A O 1
ATOM 837 N N . LEU A 1 106 ? 11.840 -4.035 -12.679 1.00 90.00 106 LEU A N 1
ATOM 838 C CA . LEU A 1 106 ? 12.664 -3.781 -13.860 1.00 90.00 106 LEU A CA 1
ATOM 839 C C . LEU A 1 106 ? 13.617 -4.945 -14.146 1.00 90.00 106 LEU A C 1
ATOM 841 O O . LEU A 1 106 ? 13.751 -5.375 -15.290 1.00 90.00 106 LEU A O 1
ATOM 845 N N . ARG A 1 107 ? 14.257 -5.502 -13.108 1.00 89.12 107 ARG A N 1
ATOM 846 C CA . ARG A 1 107 ? 15.188 -6.637 -13.248 1.00 89.12 107 ARG A CA 1
ATOM 847 C C . ARG A 1 107 ? 14.501 -7.911 -13.709 1.00 89.12 107 ARG A C 1
ATOM 849 O O . ARG A 1 107 ? 15.059 -8.639 -14.524 1.00 89.12 107 ARG A O 1
ATOM 856 N N . THR A 1 108 ? 13.291 -8.165 -13.223 1.00 92.25 108 THR A N 1
ATOM 857 C CA . THR A 1 108 ? 12.475 -9.306 -13.656 1.00 92.25 108 THR A CA 1
ATOM 858 C C . THR A 1 108 ? 11.774 -9.057 -14.990 1.00 92.25 108 THR A C 1
ATOM 860 O O . THR A 1 108 ? 11.145 -9.969 -15.519 1.00 92.25 108 THR A O 1
ATOM 863 N N . ARG A 1 109 ? 11.891 -7.844 -15.554 1.00 92.06 109 ARG A N 1
ATOM 864 C CA . ARG A 1 109 ? 11.266 -7.411 -16.813 1.00 92.06 109 ARG A CA 1
ATOM 865 C C . ARG A 1 109 ? 9.738 -7.491 -16.834 1.00 92.06 109 ARG A C 1
ATOM 867 O O . ARG A 1 109 ? 9.143 -7.463 -17.912 1.00 92.06 109 ARG A O 1
ATOM 874 N N . ILE A 1 110 ? 9.090 -7.533 -15.669 1.00 94.69 110 ILE A N 1
ATOM 875 C CA . ILE A 1 110 ? 7.634 -7.332 -15.587 1.00 94.69 110 ILE A CA 1
ATOM 876 C C . ILE A 1 110 ? 7.270 -5.865 -15.851 1.00 94.69 110 ILE A C 1
ATOM 878 O O . ILE A 1 110 ? 6.163 -5.564 -16.285 1.00 94.69 110 ILE A O 1
ATOM 882 N N . LEU 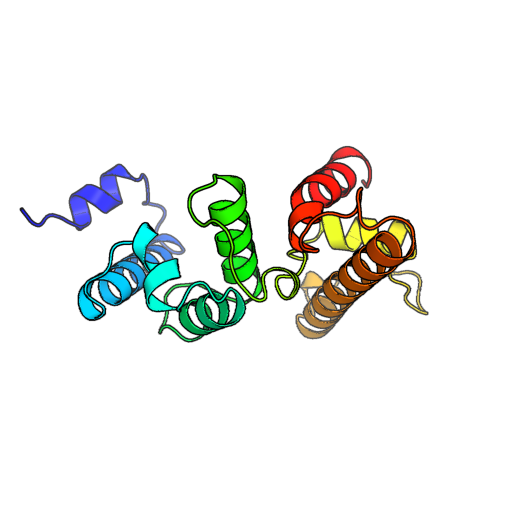A 1 111 ? 8.222 -4.959 -15.609 1.00 92.81 111 LEU A N 1
ATOM 883 C CA . LEU A 1 111 ? 8.199 -3.576 -16.051 1.00 92.81 111 LEU A CA 1
ATOM 884 C C . LEU A 1 111 ? 9.384 -3.358 -16.992 1.00 92.81 111 LEU A C 1
ATOM 886 O O . LEU A 1 111 ? 10.515 -3.709 -16.662 1.00 92.81 111 LEU A O 1
ATOM 890 N N . GLN A 1 112 ? 9.129 -2.787 -18.166 1.00 90.12 112 GLN A N 1
ATOM 891 C CA . GLN A 1 112 ? 10.147 -2.530 -19.182 1.00 90.12 112 GLN A CA 1
ATOM 892 C C . GLN A 1 112 ? 10.048 -1.083 -19.657 1.00 90.12 112 GLN A C 1
ATOM 894 O O . GLN A 1 112 ? 8.964 -0.500 -19.697 1.00 90.12 112 GLN A O 1
ATOM 8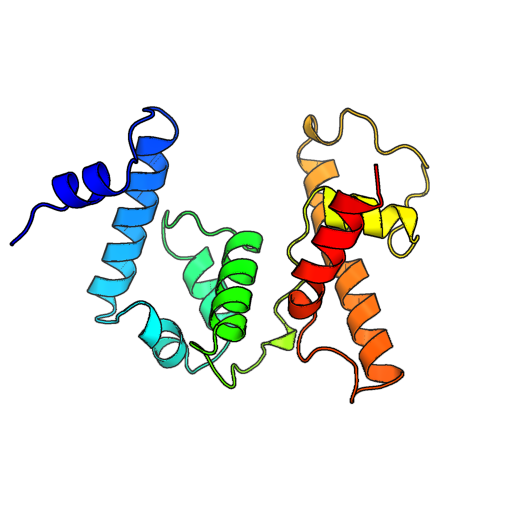99 N N . THR A 1 113 ? 11.195 -0.515 -20.007 1.00 85.25 113 THR A N 1
ATOM 900 C CA . THR A 1 113 ? 11.333 0.809 -20.608 1.00 85.25 113 THR A CA 1
ATOM 901 C C . THR A 1 113 ? 12.108 0.662 -21.911 1.00 85.25 113 THR A C 1
ATOM 903 O O . THR A 1 113 ? 13.039 -0.139 -21.982 1.00 85.25 113 THR A O 1
ATOM 906 N N . ASP A 1 114 ? 11.765 1.451 -22.929 1.00 82.44 114 ASP A N 1
ATOM 907 C CA . ASP A 1 114 ? 12.468 1.407 -24.224 1.00 82.44 114 ASP A CA 1
ATOM 908 C C . ASP A 1 114 ? 13.936 1.847 -24.102 1.00 82.44 114 ASP A C 1
ATOM 910 O O . ASP A 1 114 ? 14.795 1.447 -24.885 1.00 82.44 114 ASP A O 1
ATOM 914 N N . ILE A 1 115 ? 14.233 2.661 -23.084 1.00 73.81 115 ILE A N 1
ATOM 915 C CA . ILE A 1 115 ? 15.586 3.085 -22.735 1.00 73.81 115 ILE A CA 1
ATOM 916 C C . ILE A 1 115 ? 16.025 2.289 -21.497 1.00 73.81 115 ILE A C 1
ATOM 918 O O . ILE A 1 115 ? 15.345 2.354 -20.471 1.00 73.81 115 ILE A O 1
ATOM 922 N N . PRO A 1 116 ? 17.160 1.567 -21.541 1.00 57.66 116 PRO A N 1
ATOM 923 C CA . PRO A 1 116 ? 17.592 0.664 -20.467 1.00 57.66 116 PRO A CA 1
ATOM 924 C C . PRO A 1 116 ? 18.124 1.383 -19.217 1.00 57.66 116 PRO A C 1
ATOM 926 O O . PRO A 1 116 ? 18.411 0.740 -18.209 1.00 57.66 116 PRO A O 1
ATOM 929 N N . LEU A 1 117 ? 18.284 2.706 -19.277 1.00 58.22 117 LEU A N 1
ATOM 930 C CA . LEU A 1 117 ? 18.833 3.523 -18.204 1.00 58.22 117 LEU A CA 1
ATOM 931 C C . LEU A 1 117 ? 17.736 4.416 -17.630 1.00 58.22 117 LEU A C 1
ATOM 933 O O . LEU A 1 117 ? 17.404 5.465 -18.179 1.00 58.22 117 LEU A O 1
ATOM 937 N N . LEU A 1 118 ? 17.213 4.013 -16.478 1.00 61.31 118 LEU A N 1
ATOM 938 C CA . LEU A 1 118 ? 16.635 4.958 -15.537 1.00 61.31 118 LEU A CA 1
ATOM 939 C C . LEU A 1 118 ? 17.783 5.859 -15.063 1.00 61.31 118 LEU A C 1
ATOM 941 O O . LEU A 1 118 ? 18.720 5.383 -14.423 1.00 61.31 118 LEU A O 1
ATOM 945 N N . SER A 1 119 ? 17.777 7.133 -15.464 1.00 58.47 119 SER A N 1
ATOM 946 C CA . SER A 1 119 ? 18.862 8.048 -15.106 1.00 58.47 119 SER A CA 1
ATOM 947 C C . SER A 1 119 ? 18.960 8.177 -13.582 1.00 58.47 119 SER A C 1
ATOM 949 O O . SER A 1 119 ? 17.955 8.127 -12.873 1.00 58.47 119 SER A O 1
ATOM 951 N N . SER A 1 120 ? 20.160 8.435 -13.061 1.00 55.72 120 SER A N 1
ATOM 952 C CA . SER A 1 120 ? 20.352 8.819 -11.652 1.00 55.72 120 SER A CA 1
ATOM 953 C C . SER A 1 120 ? 19.572 10.086 -11.257 1.00 55.72 120 SER A C 1
ATOM 955 O O . SER A 1 120 ? 19.533 10.445 -10.085 1.00 55.72 120 SER A O 1
ATOM 957 N N . PHE A 1 121 ? 18.929 10.753 -12.223 1.00 56.47 121 PHE A N 1
ATOM 958 C CA . PHE A 1 121 ? 18.081 11.922 -12.044 1.00 56.47 121 PHE A CA 1
ATOM 959 C C . PHE A 1 121 ? 16.590 11.613 -11.877 1.00 56.47 121 PHE A C 1
ATOM 961 O O . PHE A 1 121 ? 15.804 12.554 -11.786 1.00 56.47 121 PHE A O 1
ATOM 968 N N . LEU A 1 122 ? 16.168 10.346 -11.805 1.00 63.16 122 LEU A N 1
ATOM 969 C CA . LEU A 1 122 ? 14.761 10.031 -11.522 1.00 63.16 122 LEU A CA 1
ATOM 970 C C . LEU A 1 122 ? 14.259 10.674 -10.236 1.00 63.16 122 LEU A C 1
ATOM 972 O O . LEU A 1 122 ? 13.160 11.219 -10.220 1.00 63.16 122 LEU A O 1
ATOM 976 N N . ASP A 1 123 ? 15.097 10.690 -9.205 1.00 57.38 123 ASP A N 1
ATOM 977 C CA . ASP A 1 123 ? 14.775 11.336 -7.934 1.00 57.38 123 ASP A CA 1
ATOM 978 C C . ASP A 1 123 ? 14.784 12.874 -8.034 1.00 57.38 123 ASP A C 1
ATOM 980 O O . ASP A 1 123 ? 14.236 13.552 -7.167 1.00 57.38 123 ASP A O 1
ATOM 984 N N . ILE A 1 124 ? 15.380 13.442 -9.093 1.00 57.56 124 ILE A N 1
ATOM 985 C CA . ILE A 1 124 ? 15.418 14.893 -9.344 1.00 57.56 124 ILE A CA 1
ATOM 986 C C . ILE A 1 124 ? 14.154 15.357 -10.077 1.00 57.56 124 ILE A C 1
ATOM 988 O O . ILE A 1 124 ? 13.632 16.433 -9.786 1.00 57.56 124 ILE A O 1
ATOM 992 N N . PHE A 1 125 ? 13.624 14.548 -10.998 1.00 58.22 125 PHE A N 1
ATOM 993 C CA . PHE A 1 125 ? 12.414 14.875 -11.750 1.00 58.22 125 PHE A CA 1
ATOM 994 C C . PHE A 1 125 ? 11.223 14.056 -11.245 1.00 58.22 125 PHE A C 1
ATOM 996 O O . PHE A 1 125 ? 10.919 12.976 -11.753 1.00 58.22 125 PHE A O 1
ATOM 1003 N N . CYS A 1 126 ? 10.495 14.623 -10.276 1.00 64.94 126 CYS A N 1
ATOM 1004 C CA . CYS A 1 126 ? 9.355 14.000 -9.589 1.00 64.94 126 CYS A CA 1
ATOM 1005 C C . CYS A 1 126 ? 8.338 13.308 -10.516 1.00 64.94 126 CYS A C 1
ATOM 1007 O O . CYS A 1 126 ? 7.724 12.321 -10.118 1.00 64.94 126 CYS A O 1
ATOM 1009 N N . TYR A 1 127 ? 8.148 13.804 -11.745 1.00 77.12 127 TYR A N 1
ATOM 1010 C CA . TYR A 1 127 ? 7.188 13.232 -12.692 1.00 77.12 127 TYR A CA 1
ATOM 1011 C C . TYR A 1 127 ? 7.606 11.854 -13.217 1.00 77.12 127 TYR A C 1
ATOM 1013 O O . TYR A 1 127 ? 6.784 10.942 -13.268 1.00 77.12 127 TYR A O 1
ATOM 1021 N N . GLN A 1 128 ? 8.880 11.675 -13.583 1.00 79.06 128 GLN A N 1
ATOM 1022 C CA . GLN A 1 128 ? 9.368 10.382 -14.069 1.00 79.06 128 GLN A CA 1
ATOM 1023 C C . GLN A 1 128 ? 9.315 9.346 -12.950 1.00 79.06 128 GLN A C 1
ATOM 1025 O O . GLN A 1 128 ? 8.865 8.226 -13.182 1.00 79.06 128 GLN A O 1
ATOM 1030 N N . TYR A 1 129 ? 9.697 9.738 -11.731 1.00 81.38 129 TYR A N 1
ATOM 1031 C CA . TYR A 1 129 ? 9.609 8.857 -10.571 1.00 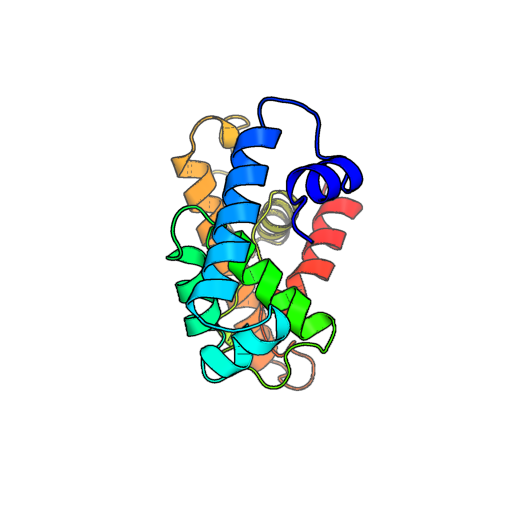81.38 129 TYR A CA 1
ATOM 1032 C C . TYR A 1 129 ? 8.168 8.432 -10.305 1.00 81.38 129 TYR A C 1
ATOM 1034 O O . TYR A 1 129 ? 7.896 7.238 -10.235 1.00 81.38 129 TYR A O 1
ATOM 1042 N N . ALA A 1 130 ? 7.237 9.389 -10.232 1.00 83.62 130 ALA A N 1
ATOM 1043 C CA . ALA A 1 130 ? 5.821 9.099 -10.022 1.00 83.62 130 ALA A CA 1
ATOM 1044 C C . ALA A 1 130 ? 5.253 8.180 -11.116 1.00 83.62 130 ALA A C 1
ATOM 1046 O O . ALA A 1 130 ? 4.471 7.279 -10.822 1.00 83.62 130 ALA A O 1
ATOM 1047 N N . HIS A 1 131 ? 5.684 8.358 -12.368 1.00 87.56 131 HIS A N 1
ATOM 1048 C CA . HIS A 1 131 ? 5.262 7.488 -13.459 1.00 87.56 131 HIS A CA 1
ATOM 1049 C C . HIS A 1 131 ? 5.785 6.056 -13.300 1.00 87.56 131 HIS A C 1
ATOM 1051 O O . HIS A 1 131 ? 5.019 5.106 -13.455 1.00 87.56 131 HIS A O 1
ATOM 1057 N N . ILE A 1 132 ? 7.069 5.873 -12.974 1.00 88.00 132 ILE A N 1
ATOM 1058 C CA . ILE A 1 132 ? 7.628 4.532 -12.744 1.00 88.00 132 ILE A CA 1
ATOM 1059 C C . ILE A 1 132 ? 7.010 3.892 -11.497 1.00 88.00 132 ILE A C 1
ATOM 1061 O O . ILE A 1 132 ? 6.728 2.699 -11.522 1.00 88.00 132 ILE A O 1
ATOM 1065 N N . ASP A 1 133 ? 6.741 4.668 -10.449 1.00 88.50 133 ASP A N 1
ATOM 1066 C CA . ASP A 1 133 ? 6.057 4.211 -9.236 1.00 88.50 133 ASP A CA 1
ATOM 1067 C C . ASP A 1 133 ? 4.658 3.652 -9.555 1.00 88.50 133 ASP A C 1
ATOM 1069 O O . ASP A 1 133 ? 4.337 2.505 -9.232 1.00 88.50 133 ASP A O 1
ATOM 1073 N N . GLU A 1 134 ? 3.854 4.412 -10.305 1.00 91.44 134 GLU A N 1
ATOM 1074 C CA . GLU A 1 134 ? 2.528 3.985 -10.759 1.00 91.44 134 GLU A CA 1
ATOM 1075 C C . GLU A 1 134 ? 2.603 2.729 -11.646 1.00 91.44 134 GLU A C 1
ATOM 1077 O O . GLU A 1 134 ? 1.830 1.778 -11.482 1.00 91.44 134 GLU A O 1
ATOM 1082 N N . LYS A 1 135 ? 3.542 2.700 -12.600 1.00 93.88 135 LYS A N 1
ATOM 1083 C CA . LYS A 1 135 ? 3.719 1.564 -13.517 1.00 93.88 135 LYS A CA 1
ATOM 1084 C C . LYS A 1 135 ? 4.231 0.315 -12.801 1.00 93.88 135 LYS A C 1
ATOM 1086 O O . LYS A 1 135 ? 3.804 -0.781 -13.152 1.00 93.88 135 LYS A O 1
ATOM 1091 N N . SER A 1 136 ? 5.077 0.472 -11.787 1.00 93.50 136 SER A N 1
ATOM 1092 C CA . SER A 1 136 ? 5.561 -0.606 -10.921 1.00 93.50 136 SER A CA 1
ATOM 1093 C C . SER A 1 136 ? 4.403 -1.263 -10.170 1.00 93.50 136 SER A C 1
ATOM 1095 O O . SER A 1 136 ? 4.232 -2.481 -10.250 1.00 93.50 136 SER A O 1
ATOM 1097 N N . ALA A 1 137 ? 3.529 -0.471 -9.538 1.00 93.81 137 ALA A N 1
ATOM 1098 C CA . ALA A 1 137 ? 2.332 -0.996 -8.878 1.00 93.81 137 ALA A CA 1
ATOM 1099 C C . ALA A 1 137 ? 1.426 -1.772 -9.858 1.00 93.81 137 ALA A C 1
ATOM 1101 O O . ALA A 1 137 ? 0.998 -2.891 -9.564 1.00 93.81 137 ALA A O 1
ATOM 1102 N N . LYS A 1 138 ? 1.202 -1.230 -11.065 1.00 96.00 138 LYS A N 1
ATOM 1103 C CA . LYS A 1 138 ? 0.422 -1.899 -12.124 1.00 96.00 138 LYS A CA 1
ATOM 1104 C C . LYS A 1 138 ? 1.061 -3.204 -12.606 1.00 96.00 138 LYS A C 1
ATOM 1106 O O . LYS A 1 138 ? 0.342 -4.176 -12.830 1.00 96.00 138 LYS A O 1
ATOM 1111 N N . ALA A 1 139 ? 2.385 -3.247 -12.748 1.00 96.56 139 ALA A N 1
ATOM 1112 C CA . ALA A 1 139 ? 3.103 -4.455 -13.144 1.00 96.56 139 ALA A CA 1
ATOM 1113 C C . ALA A 1 139 ? 2.940 -5.567 -12.096 1.00 96.56 139 ALA A C 1
ATOM 1115 O O . ALA A 1 139 ? 2.606 -6.699 -12.441 1.00 96.56 139 ALA A O 1
ATOM 1116 N N . TRP A 1 140 ? 3.074 -5.243 -10.807 1.00 96.81 140 TRP A N 1
ATOM 1117 C CA . TRP A 1 140 ? 2.846 -6.219 -9.738 1.00 96.81 140 TRP A CA 1
ATOM 1118 C C . TRP A 1 140 ? 1.388 -6.672 -9.647 1.00 96.81 140 TRP A C 1
ATOM 1120 O O . TRP A 1 140 ? 1.134 -7.857 -9.427 1.00 96.81 140 TRP A O 1
ATOM 1130 N N . ARG A 1 141 ? 0.417 -5.784 -9.890 1.00 97.12 141 ARG A N 1
ATOM 1131 C CA . ARG A 1 141 ? -0.988 -6.190 -10.036 1.00 97.12 141 ARG A CA 1
ATOM 1132 C C . ARG A 1 141 ? -1.172 -7.195 -11.171 1.00 97.12 141 ARG A C 1
ATOM 1134 O O . ARG A 1 141 ? -1.880 -8.178 -10.980 1.00 97.12 141 ARG A O 1
ATOM 1141 N N . ALA A 1 142 ? -0.540 -6.972 -12.324 1.00 97.75 142 ALA A N 1
ATOM 1142 C CA . ALA A 1 142 ? -0.603 -7.910 -13.442 1.00 97.75 142 ALA A CA 1
ATOM 1143 C C . ALA A 1 142 ? -0.031 -9.283 -13.052 1.00 97.75 142 ALA A C 1
ATOM 1145 O O . ALA A 1 142 ? -0.690 -10.293 -13.274 1.00 97.75 142 ALA A O 1
ATOM 1146 N N . VAL A 1 143 ? 1.122 -9.320 -12.370 1.00 97.25 143 VAL A N 1
ATOM 1147 C CA . VAL A 1 143 ? 1.702 -10.566 -11.831 1.00 97.25 143 VAL A CA 1
ATOM 1148 C C . VAL A 1 143 ? 0.722 -11.292 -10.908 1.00 97.25 143 VAL A C 1
ATOM 1150 O O . VAL A 1 143 ? 0.530 -12.498 -11.038 1.00 97.25 143 VAL A O 1
ATOM 1153 N N . TRP A 1 144 ? 0.073 -10.573 -9.991 1.00 97.69 144 TRP A N 1
ATOM 1154 C CA . TRP A 1 144 ? -0.920 -11.163 -9.092 1.00 97.69 144 TRP A CA 1
ATOM 1155 C C . TRP A 1 144 ? -2.147 -11.706 -9.837 1.00 97.69 144 TRP A C 1
ATOM 1157 O O . TRP A 1 144 ? -2.615 -12.804 -9.531 1.00 97.69 144 TRP A O 1
ATOM 1167 N N . SER A 1 145 ? -2.656 -10.966 -10.826 1.00 97.75 145 SER A N 1
ATOM 1168 C CA . SER A 1 145 ? -3.778 -11.402 -11.662 1.00 97.75 145 SER A CA 1
ATOM 1169 C C . SER A 1 145 ? -3.446 -12.690 -12.415 1.00 97.75 145 SER A C 1
ATOM 1171 O O . SER A 1 145 ? -4.230 -13.635 -12.364 1.00 97.75 145 SER A O 1
ATOM 1173 N N . GLU A 1 146 ? -2.265 -12.766 -13.034 1.00 97.69 146 GLU A N 1
ATOM 1174 C CA . GLU A 1 146 ? -1.797 -13.978 -13.715 1.00 97.69 146 GLU A CA 1
ATOM 1175 C C . GLU A 1 146 ? -1.593 -15.142 -12.738 1.00 97.69 146 GLU A C 1
ATOM 1177 O O . GLU A 1 146 ? -2.008 -16.267 -13.014 1.00 97.69 146 GLU A O 1
ATOM 1182 N N . TRP A 1 147 ? -1.037 -14.890 -11.548 1.00 97.12 147 TRP A N 1
ATOM 1183 C CA . TRP A 1 147 ? -0.896 -15.926 -10.520 1.00 97.12 147 TRP A CA 1
ATOM 1184 C C . TRP A 1 147 ? -2.261 -16.495 -10.113 1.00 97.12 147 TRP A C 1
ATOM 1186 O O . TRP A 1 147 ? -2.417 -17.715 -10.029 1.00 97.12 147 TRP A O 1
ATOM 1196 N N . LYS A 1 148 ? -3.290 -15.654 -9.936 1.00 96.69 148 LYS A N 1
ATOM 1197 C CA . LYS A 1 148 ? -4.652 -16.148 -9.677 1.00 96.69 148 LYS A CA 1
ATOM 1198 C C . LYS A 1 148 ? -5.180 -17.030 -10.807 1.00 96.69 148 LYS A C 1
ATOM 1200 O O . LYS A 1 148 ? -5.800 -18.049 -10.507 1.00 96.69 148 LYS A O 1
ATOM 1205 N N . THR A 1 149 ? -4.930 -16.659 -12.063 1.00 97.00 149 THR A N 1
ATOM 1206 C CA . THR A 1 149 ? -5.332 -17.446 -13.240 1.00 97.00 149 THR A CA 1
ATOM 1207 C C . THR A 1 149 ? -4.645 -18.810 -13.264 1.00 97.00 149 THR A C 1
ATOM 1209 O O . THR A 1 149 ? -5.296 -19.821 -13.514 1.00 97.00 149 THR A O 1
ATOM 1212 N N . VAL A 1 150 ? -3.344 -18.857 -12.963 1.00 97.06 150 VAL A N 1
ATOM 1213 C CA . VAL A 1 150 ? -2.557 -20.099 -12.960 1.00 97.06 150 VAL A CA 1
ATOM 1214 C C . VAL A 1 150 ? -2.928 -21.001 -11.781 1.00 97.06 150 VAL A C 1
ATOM 1216 O O . VAL A 1 150 ? -3.120 -22.203 -11.955 1.00 97.06 150 VAL A O 1
ATOM 1219 N N . ASN A 1 151 ? -3.005 -20.450 -10.566 1.00 95.12 151 ASN A N 1
ATOM 1220 C CA . ASN A 1 151 ? -3.359 -21.210 -9.371 1.00 95.12 151 ASN A CA 1
ATOM 1221 C C . ASN A 1 151 ? -3.903 -20.317 -8.246 1.00 95.12 151 ASN A C 1
ATOM 1223 O O . ASN A 1 151 ? -3.171 -19.879 -7.348 1.00 95.12 151 ASN A O 1
ATOM 1227 N N . GLN A 1 152 ? -5.227 -20.165 -8.232 1.00 93.38 152 GLN A N 1
ATOM 1228 C CA . GLN A 1 152 ? -5.963 -19.407 -7.220 1.00 93.38 152 GLN A CA 1
ATOM 1229 C C . GLN A 1 152 ? -5.711 -19.877 -5.777 1.00 93.38 152 GLN A C 1
ATOM 1231 O O . GLN A 1 152 ? -5.779 -19.060 -4.865 1.00 93.38 152 GLN A O 1
ATOM 1236 N N . LYS A 1 153 ? -5.401 -21.162 -5.541 1.00 94.50 153 LYS A N 1
ATOM 1237 C CA . LYS A 1 153 ? -5.168 -21.682 -4.178 1.00 94.50 153 LYS A CA 1
ATOM 1238 C C . LYS A 1 153 ? -3.855 -21.186 -3.573 1.00 94.50 153 LYS A C 1
ATOM 1240 O O . LYS A 1 153 ? -3.725 -21.148 -2.356 1.00 94.50 153 LYS A O 1
ATOM 1245 N N . THR A 1 154 ? -2.881 -20.861 -4.421 1.00 94.56 154 THR A N 1
ATOM 1246 C CA . THR A 1 154 ? -1.546 -20.404 -3.994 1.00 94.56 154 THR A CA 1
ATOM 1247 C C . THR A 1 154 ? -1.360 -18.900 -4.123 1.00 94.56 154 THR A C 1
ATOM 1249 O O . THR A 1 154 ? -0.480 -18.339 -3.474 1.00 94.56 154 THR A O 1
ATOM 1252 N N . ALA A 1 155 ? -2.170 -18.248 -4.958 1.00 95.12 155 ALA A N 1
ATOM 1253 C CA . ALA A 1 155 ? -2.123 -16.810 -5.125 1.00 95.12 155 ALA A CA 1
ATOM 1254 C C . ALA A 1 155 ? -2.553 -16.112 -3.821 1.00 95.12 155 ALA A C 1
ATOM 1256 O O . ALA A 1 155 ? -3.561 -16.498 -3.221 1.00 95.12 155 ALA A O 1
ATOM 1257 N N . PRO A 1 156 ? -1.835 -15.068 -3.372 1.00 94.88 156 PRO A N 1
ATOM 1258 C CA . PRO A 1 156 ? -2.266 -14.290 -2.220 1.00 94.88 156 PRO A CA 1
ATOM 1259 C C . PRO A 1 156 ? -3.659 -13.687 -2.438 1.00 94.88 156 PRO A C 1
ATOM 1261 O O . PRO A 1 156 ? -4.029 -13.349 -3.559 1.00 94.88 156 PRO A O 1
ATOM 1264 N N . ILE A 1 157 ? -4.422 -13.477 -1.365 1.00 94.25 157 ILE A N 1
ATOM 1265 C CA . ILE A 1 157 ? -5.793 -12.931 -1.446 1.00 94.25 157 ILE A CA 1
ATOM 1266 C C . ILE A 1 157 ? -5.873 -11.509 -2.033 1.00 94.25 157 ILE A C 1
ATOM 1268 O O . ILE A 1 157 ? -6.934 -11.079 -2.470 1.00 94.25 157 ILE A O 1
ATOM 1272 N N . SER A 1 158 ? -4.757 -10.779 -2.044 1.00 96.19 158 SER A N 1
ATOM 1273 C CA . SER A 1 158 ? -4.641 -9.413 -2.555 1.00 96.19 158 SER A CA 1
ATOM 1274 C C . SER A 1 158 ? -3.202 -9.153 -3.017 1.00 96.19 158 SER A C 1
ATOM 1276 O O . SER A 1 158 ? -2.279 -9.719 -2.412 1.00 96.19 158 SER A O 1
ATOM 1278 N N . PRO A 1 159 ? -2.969 -8.306 -4.041 1.00 96.38 159 PRO A N 1
ATOM 1279 C CA . PRO A 1 159 ? -1.619 -8.014 -4.508 1.00 96.38 159 PRO A CA 1
ATOM 1280 C C . PRO A 1 159 ? -0.727 -7.437 -3.403 1.00 96.38 159 PRO A C 1
ATOM 1282 O O . PRO A 1 159 ? 0.435 -7.833 -3.310 1.00 96.38 159 PRO A O 1
ATOM 1285 N N . CYS A 1 160 ? -1.247 -6.603 -2.492 1.00 95.81 160 CYS A N 1
ATOM 1286 C CA . CYS A 1 160 ? -0.450 -6.031 -1.398 1.00 95.81 160 CYS A CA 1
ATOM 1287 C C . CYS A 1 160 ? 0.166 -7.074 -0.449 1.00 95.81 160 CYS A C 1
ATOM 1289 O O . CYS A 1 160 ? 1.095 -6.763 0.292 1.00 95.81 160 CYS A O 1
ATOM 1291 N N . ARG A 1 161 ? -0.308 -8.326 -0.458 1.00 94.94 161 ARG A N 1
ATOM 1292 C CA . ARG A 1 161 ? 0.274 -9.420 0.339 1.00 94.94 161 ARG A CA 1
ATOM 1293 C C . ARG A 1 161 ? 1.597 -9.939 -0.227 1.00 94.94 161 ARG A C 1
ATOM 1295 O O . ARG A 1 161 ? 2.332 -10.603 0.496 1.00 94.94 161 ARG A O 1
ATOM 1302 N N . MET A 1 162 ? 1.923 -9.620 -1.480 1.00 95.00 162 MET A N 1
ATOM 1303 C CA . MET A 1 162 ? 3.240 -9.912 -2.060 1.00 95.00 162 MET A CA 1
ATOM 1304 C C . MET A 1 162 ? 4.320 -8.951 -1.553 1.00 95.00 162 MET A C 1
ATOM 1306 O O . MET A 1 162 ? 5.500 -9.283 -1.579 1.00 95.00 162 MET A O 1
ATOM 1310 N N . ASP A 1 163 ? 3.922 -7.773 -1.073 1.00 90.38 163 ASP A N 1
ATOM 1311 C CA . ASP A 1 163 ? 4.797 -6.622 -0.851 1.00 90.38 163 ASP A CA 1
ATOM 1312 C C . ASP A 1 163 ? 6.019 -6.939 0.024 1.00 90.38 163 ASP A C 1
ATOM 1314 O O . ASP A 1 163 ? 7.150 -6.685 -0.376 1.00 90.38 163 ASP A O 1
ATOM 1318 N N . PHE A 1 164 ? 5.834 -7.615 1.163 1.00 89.12 164 PHE A N 1
ATOM 1319 C CA . PHE A 1 164 ? 6.957 -7.955 2.044 1.00 89.12 164 PHE A CA 1
ATOM 1320 C C . PHE A 1 164 ? 7.974 -8.904 1.388 1.00 89.12 164 PHE A C 1
ATOM 1322 O O . PHE A 1 164 ? 9.180 -8.730 1.560 1.00 89.12 164 PHE A O 1
ATOM 1329 N N . LEU A 1 165 ? 7.505 -9.884 0.607 1.00 92.12 165 LEU A N 1
ATOM 1330 C CA . LEU A 1 165 ? 8.381 -10.791 -0.137 1.00 92.12 165 LEU A CA 1
ATOM 1331 C C . LEU A 1 165 ? 9.154 -10.029 -1.219 1.00 92.12 165 LEU A C 1
ATOM 1333 O O . LEU A 1 165 ? 10.370 -10.173 -1.322 1.00 92.12 165 LEU A O 1
ATOM 1337 N N . LEU A 1 166 ? 8.457 -9.202 -2.001 1.00 93.81 166 LEU A N 1
ATOM 1338 C CA . LEU A 1 166 ? 9.052 -8.394 -3.067 1.00 93.81 166 LEU A CA 1
ATOM 1339 C C . LEU A 1 166 ? 10.085 -7.412 -2.514 1.00 93.81 166 LEU A C 1
ATOM 1341 O O . LEU A 1 166 ? 11.187 -7.309 -3.045 1.00 93.81 166 LEU A O 1
ATOM 1345 N N . TYR A 1 167 ? 9.759 -6.742 -1.413 1.00 90.69 167 TYR A N 1
ATOM 1346 C CA . TYR A 1 167 ? 10.664 -5.854 -0.702 1.00 90.69 167 TYR A CA 1
ATOM 1347 C C . TYR A 1 167 ? 11.930 -6.579 -0.240 1.00 90.69 167 TYR A C 1
ATOM 1349 O O . TYR A 1 167 ? 13.031 -6.083 -0.476 1.00 90.69 167 TYR A O 1
ATOM 1357 N N . ARG A 1 168 ? 11.796 -7.762 0.379 1.00 91.94 168 ARG A N 1
ATOM 1358 C CA . ARG A 1 168 ? 12.951 -8.569 0.796 1.00 91.94 168 ARG A CA 1
ATOM 1359 C C . ARG A 1 168 ? 13.799 -8.989 -0.395 1.00 91.94 168 ARG A C 1
ATOM 1361 O O . ARG A 1 168 ? 15.005 -8.794 -0.354 1.00 91.94 168 ARG A O 1
ATOM 1368 N N . MET A 1 169 ? 13.187 -9.476 -1.475 1.00 92.94 169 MET A N 1
ATOM 1369 C CA . MET A 1 169 ? 13.915 -9.833 -2.697 1.00 92.94 169 MET A CA 1
ATOM 1370 C C . MET A 1 169 ? 14.656 -8.636 -3.300 1.00 92.94 169 MET A C 1
ATOM 1372 O O . MET A 1 169 ? 15.832 -8.742 -3.644 1.00 92.94 169 MET A O 1
ATOM 1376 N N . GLY A 1 170 ? 13.993 -7.483 -3.383 1.00 89.69 170 GLY A N 1
ATOM 1377 C CA . GLY A 1 170 ? 14.589 -6.254 -3.894 1.00 89.69 170 GLY A CA 1
ATOM 1378 C C . GLY A 1 170 ? 15.745 -5.753 -3.024 1.00 89.69 170 GLY A C 1
ATOM 1379 O O . GLY A 1 170 ? 16.788 -5.378 -3.545 1.00 89.69 170 GLY A O 1
ATOM 1380 N N . ARG A 1 171 ? 15.589 -5.787 -1.698 1.00 89.06 171 ARG A N 1
ATOM 1381 C CA . ARG A 1 171 ? 16.613 -5.326 -0.753 1.00 89.06 171 ARG A CA 1
ATOM 1382 C C . ARG A 1 171 ? 17.800 -6.284 -0.645 1.00 89.06 171 ARG A C 1
ATOM 1384 O O . ARG A 1 171 ? 18.930 -5.824 -0.575 1.00 89.06 171 ARG A O 1
ATOM 1391 N N . GLU A 1 172 ? 17.538 -7.583 -0.533 1.00 91.94 172 GLU A N 1
ATOM 1392 C CA . GLU A 1 172 ? 18.552 -8.593 -0.192 1.00 91.94 172 GLU A CA 1
ATOM 1393 C C . GLU A 1 172 ? 19.267 -9.147 -1.435 1.00 91.94 172 GLU A C 1
ATOM 1395 O O . GLU A 1 172 ? 20.385 -9.636 -1.314 1.00 91.94 172 GLU A O 1
ATOM 1400 N N . TYR A 1 173 ? 18.652 -9.070 -2.624 1.00 88.69 173 TYR A N 1
ATOM 1401 C CA . TYR A 1 173 ? 19.161 -9.744 -3.828 1.00 88.69 173 TYR A CA 1
ATOM 1402 C C . TYR A 1 173 ? 19.209 -8.860 -5.085 1.00 88.69 173 TYR A C 1
ATOM 1404 O O . TYR A 1 173 ? 19.659 -9.321 -6.134 1.00 88.69 173 TYR A O 1
ATOM 1412 N N . CYS A 1 174 ? 18.755 -7.602 -5.022 1.00 80.75 174 CYS A N 1
ATOM 1413 C CA . CYS A 1 174 ? 18.781 -6.674 -6.158 1.00 80.75 174 CYS A CA 1
ATOM 1414 C C . CYS A 1 174 ? 19.586 -5.398 -5.860 1.00 80.75 174 CYS A C 1
ATOM 1416 O O . CYS A 1 174 ? 19.024 -4.299 -5.844 1.00 80.75 174 CYS A O 1
ATOM 1418 N N . GLU A 1 175 ? 20.905 -5.548 -5.681 1.00 67.38 175 GLU A N 1
ATOM 1419 C CA . GLU A 1 175 ? 21.858 -4.423 -5.569 1.00 67.38 175 GLU A CA 1
ATOM 1420 C C . GLU A 1 175 ? 21.912 -3.580 -6.838 1.00 67.38 175 GLU A C 1
ATOM 1422 O O . GLU A 1 175 ? 22.358 -4.143 -7.865 1.00 67.38 175 GLU A O 1
#

Foldseek 3Di:
DDDPVVVLVVVVLDDPPVSVLQSQLVVLVVVLCVVLVHDPLCLCVVQVLALVSQLCCCCPRPSNPDDSLVSLVVSLVCVVVVSRPDRPPNQVRWQRFDPLLLLLCDVVVLDDDPDNDPDPCCVVDVVNVVVSRVVSRVSLSVVLVVCCVVPVVPRDPHSNVCRVVSNCCSVVPRD

pLDDT: mean 86.57, std 14.14, range [40.47, 98.5]

Sequence (175 aa):
TDDPEGFLKFLGATRLSQTNKRLDFARNGANFLLENKLSAVDIADYFKHDAVLIRDGLVNAPNMGYGFKKANMFIRDMVAFDVWQNLKNFDQIDVASDINTMKLALRTRILQTDIPLLSSFLDIFCYQYAHIDEKSAKAWRAVWSEWKTVNQKTAPISPCRMDFLLYRMGREYCE